Protein AF-A0A8T1S076-F1 (afdb_monomer_lite)

Structure (mmCIF, N/CA/C/O backbone):
data_AF-A0A8T1S076-F1
#
_entry.id   AF-A0A8T1S076-F1
#
loop_
_atom_site.group_PDB
_atom_site.id
_atom_site.type_symbol
_atom_site.label_atom_id
_atom_site.label_alt_id
_atom_site.label_comp_id
_atom_site.label_asym_id
_atom_site.label_entity_id
_atom_site.label_seq_id
_atom_site.pdbx_PDB_ins_code
_atom_site.Cartn_x
_atom_site.Cartn_y
_atom_site.Cartn_z
_atom_site.occupancy
_atom_site.B_iso_or_equiv
_atom_site.auth_seq_id
_atom_site.auth_comp_id
_atom_site.auth_asym_id
_atom_site.auth_atom_id
_atom_site.pdbx_PDB_model_num
ATOM 1 N N . MET A 1 1 ? -37.001 -32.591 38.328 1.00 45.06 1 MET A N 1
ATOM 2 C CA . MET A 1 1 ? -36.337 -32.859 37.033 1.00 45.06 1 MET A CA 1
ATOM 3 C C . MET A 1 1 ? -36.837 -31.834 36.035 1.00 45.06 1 MET A C 1
ATOM 5 O O . MET A 1 1 ? -38.044 -31.697 35.911 1.00 45.06 1 MET A O 1
ATOM 9 N N . GLY A 1 2 ? -35.933 -31.088 35.402 1.00 42.69 2 GLY A N 1
ATOM 10 C CA . GLY A 1 2 ? -36.282 -30.070 34.407 1.00 42.69 2 GLY A CA 1
ATOM 11 C C . GLY A 1 2 ? -35.387 -28.838 34.490 1.00 42.69 2 GLY A C 1
ATOM 12 O O . GLY A 1 2 ? -35.8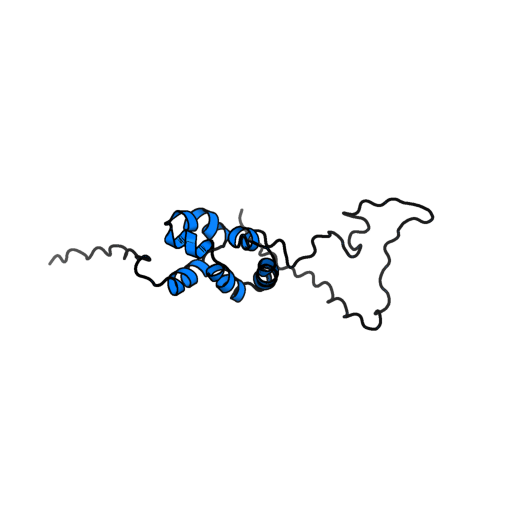80 -27.743 34.726 1.00 42.69 2 GLY A O 1
ATOM 13 N N . GLN A 1 3 ? -34.072 -29.032 34.352 1.00 42.88 3 GLN A N 1
ATOM 14 C CA . GLN A 1 3 ? -33.130 -27.941 34.099 1.00 42.88 3 GLN A CA 1
ATOM 15 C C . GLN A 1 3 ? -33.533 -27.271 32.778 1.00 42.88 3 GLN A C 1
ATOM 17 O O . GLN A 1 3 ? -33.485 -27.907 31.725 1.00 42.88 3 GLN A O 1
ATOM 22 N N . VAL A 1 4 ? -33.961 -26.010 32.834 1.00 49.44 4 VAL A N 1
ATOM 23 C CA . VAL A 1 4 ? -34.140 -25.173 31.644 1.00 49.44 4 VAL A CA 1
ATOM 24 C C . VAL A 1 4 ? -32.748 -24.789 31.166 1.00 49.44 4 VAL A C 1
ATOM 26 O O . VAL A 1 4 ? -31.996 -24.125 31.874 1.00 49.44 4 VAL A O 1
ATOM 29 N N . GLY A 1 5 ? -32.402 -25.293 29.982 1.00 46.94 5 GLY A N 1
ATOM 30 C CA . GLY A 1 5 ? -31.102 -25.122 29.354 1.00 46.94 5 GLY A CA 1
ATOM 31 C C . GLY A 1 5 ? -30.683 -23.658 29.287 1.00 46.94 5 GLY A C 1
ATOM 32 O O . GLY A 1 5 ? -31.417 -22.806 28.782 1.00 46.94 5 GLY A O 1
ATOM 33 N N . SER A 1 6 ? -29.476 -23.406 29.792 1.00 48.03 6 SER A N 1
ATOM 34 C CA . SER A 1 6 ? -28.709 -22.191 29.551 1.00 48.03 6 SER A CA 1
ATOM 35 C C . SER A 1 6 ? -28.651 -21.951 28.045 1.00 48.03 6 SER A C 1
ATOM 37 O O . SER A 1 6 ? -28.047 -22.723 27.304 1.00 48.03 6 SER A O 1
ATOM 39 N N . ARG A 1 7 ? -29.354 -20.919 27.575 1.00 52.50 7 ARG A N 1
ATOM 40 C CA . ARG A 1 7 ? -29.197 -20.411 26.215 1.00 52.50 7 ARG A CA 1
ATOM 41 C C . ARG A 1 7 ? -27.860 -19.689 26.183 1.00 52.50 7 ARG A C 1
ATOM 43 O O . ARG A 1 7 ? -27.754 -18.596 26.733 1.00 52.50 7 ARG A O 1
ATOM 50 N N . ASP A 1 8 ? -26.867 -20.300 25.550 1.00 56.50 8 ASP A N 1
ATOM 51 C CA . ASP A 1 8 ? -25.610 -19.645 25.201 1.00 56.50 8 ASP A CA 1
ATOM 52 C C . ASP A 1 8 ? -25.921 -18.486 24.245 1.00 56.50 8 ASP A C 1
ATOM 54 O O . ASP A 1 8 ? -26.001 -18.637 23.026 1.00 56.50 8 ASP A O 1
ATOM 58 N N . SER A 1 9 ? -26.194 -17.312 24.815 1.00 60.47 9 SER A N 1
ATOM 59 C CA . SER A 1 9 ? -26.262 -16.068 24.062 1.00 60.47 9 SER A CA 1
ATOM 60 C C . SER A 1 9 ? -24.867 -15.829 23.486 1.00 60.47 9 SER A C 1
ATOM 62 O O . SER A 1 9 ? -23.903 -15.889 24.255 1.00 60.47 9 SER A O 1
ATOM 64 N N . PRO A 1 10 ? -24.711 -15.566 22.174 1.00 58.75 10 PRO A N 1
ATOM 65 C CA . PRO A 1 10 ? -23.398 -15.275 21.627 1.00 58.75 10 PRO A CA 1
ATOM 66 C C . PRO A 1 10 ? -22.852 -14.069 22.383 1.00 58.75 10 PRO A C 1
ATOM 68 O O . PRO A 1 10 ? -23.486 -13.012 22.423 1.00 58.75 10 PRO A O 1
ATOM 71 N N . VAL A 1 11 ? -21.715 -14.264 23.049 1.00 63.38 11 VAL A N 1
ATOM 72 C CA . VAL A 1 11 ? -21.027 -13.203 23.777 1.00 63.38 11 VAL A CA 1
ATOM 73 C C . VAL A 1 11 ? -20.724 -12.114 22.759 1.00 63.38 11 VAL A C 1
ATOM 75 O O . VAL A 1 11 ? -19.913 -12.296 21.851 1.00 63.38 11 VAL A O 1
ATOM 78 N N . LEU A 1 12 ? -21.452 -11.006 22.859 1.00 71.19 12 LEU A N 1
ATOM 79 C CA . LEU A 1 12 ? -21.304 -9.881 21.957 1.00 71.19 12 LEU A CA 1
ATOM 80 C C . LEU A 1 12 ? -19.964 -9.229 22.306 1.00 71.19 12 LEU A C 1
ATOM 82 O O . LEU A 1 12 ? -19.817 -8.606 23.354 1.00 71.19 12 LEU A O 1
ATOM 86 N N . LEU A 1 13 ? -18.958 -9.465 21.463 1.00 79.00 13 LEU A N 1
ATOM 87 C CA . LEU A 1 13 ? -17.633 -8.870 21.598 1.00 79.00 13 LEU A CA 1
ATOM 88 C C . LEU A 1 13 ? -17.747 -7.361 21.370 1.00 79.00 13 LEU A C 1
ATOM 90 O O . LEU A 1 13 ? -17.778 -6.898 20.229 1.00 79.00 13 LEU A O 1
ATOM 94 N N . ASP A 1 14 ? -17.818 -6.598 22.458 1.00 84.94 14 ASP A N 1
ATOM 95 C CA . ASP A 1 14 ? -17.734 -5.145 22.395 1.00 84.94 14 ASP A CA 1
ATOM 96 C C . ASP A 1 14 ? -16.271 -4.717 22.229 1.00 84.94 14 ASP A C 1
ATOM 98 O O . ASP A 1 14 ? -15.421 -4.958 23.088 1.00 84.94 14 ASP A O 1
ATOM 102 N N . LEU A 1 15 ? -15.977 -4.082 21.093 1.00 89.12 15 LEU A N 1
ATOM 103 C CA . LEU A 1 15 ? -14.645 -3.580 20.758 1.00 89.12 15 LEU A CA 1
ATOM 104 C C . LEU A 1 15 ? -14.425 -2.129 21.214 1.00 89.12 15 LEU A C 1
ATOM 106 O O . LEU A 1 15 ? -13.299 -1.631 21.160 1.00 89.12 15 LEU A O 1
ATOM 110 N N . ASN A 1 16 ? -15.472 -1.441 21.678 1.00 85.81 16 ASN A N 1
ATOM 111 C CA . ASN A 1 16 ? -15.379 -0.059 22.142 1.00 85.81 16 ASN A CA 1
ATOM 112 C C . ASN A 1 16 ? -14.476 0.157 23.370 1.00 85.81 16 ASN A C 1
ATOM 114 O O . ASN A 1 16 ? -13.747 1.150 23.358 1.00 85.81 16 ASN A O 1
ATOM 118 N N . PRO A 1 17 ? -14.449 -0.713 24.400 1.00 91.69 17 PRO A N 1
ATOM 119 C CA . PRO A 1 17 ? -13.612 -0.478 25.577 1.00 91.69 17 PRO A CA 1
ATOM 120 C C . PRO A 1 17 ? -12.118 -0.729 25.327 1.00 91.69 17 PRO A C 1
ATOM 122 O O . PRO A 1 17 ? -11.292 -0.384 26.171 1.00 91.69 17 PRO A O 1
ATOM 125 N N . LEU A 1 18 ? -11.737 -1.326 24.190 1.00 93.50 18 LEU A N 1
ATOM 126 C CA . LEU A 1 18 ? -10.328 -1.587 23.895 1.00 93.50 18 LEU A CA 1
ATOM 127 C C . LEU A 1 18 ? -9.557 -0.275 23.706 1.00 93.50 18 LEU A C 1
ATOM 129 O O . LEU A 1 18 ? -10.090 0.650 23.104 1.00 93.50 18 LEU A O 1
ATOM 133 N N . PRO A 1 19 ? -8.276 -0.204 24.100 1.00 95.31 19 PRO A N 1
ATOM 134 C CA . PRO A 1 19 ? -7.361 0.857 23.689 1.00 95.31 19 PRO A CA 1
ATOM 135 C C . PRO A 1 19 ? -7.133 0.895 22.171 1.00 95.31 19 PRO A C 1
ATOM 137 O O . PRO A 1 19 ? -7.128 -0.141 21.504 1.00 95.31 19 PRO A O 1
ATOM 140 N N . ASP A 1 20 ? -6.830 2.080 21.637 1.00 95.06 20 ASP A N 1
ATOM 141 C CA . ASP A 1 20 ? -6.583 2.306 20.202 1.00 95.06 20 ASP A CA 1
ATOM 142 C C . ASP A 1 20 ? -5.510 1.394 19.608 1.00 95.06 20 ASP A C 1
ATOM 144 O O . ASP A 1 20 ? -5.664 0.895 18.497 1.00 95.06 20 ASP A O 1
ATOM 148 N N . LYS A 1 21 ? -4.440 1.121 20.362 1.00 94.25 21 LYS A N 1
ATOM 149 C CA . LYS A 1 21 ? -3.360 0.230 19.914 1.00 94.25 21 LYS A CA 1
ATOM 150 C C . LYS A 1 21 ? -3.850 -1.202 19.685 1.00 94.25 21 LYS A C 1
ATOM 152 O O . LYS A 1 21 ? -3.467 -1.820 18.697 1.00 94.25 21 LYS A O 1
ATOM 157 N N . LEU A 1 22 ? -4.697 -1.718 20.580 1.00 95.06 22 LEU A N 1
ATOM 158 C CA . LEU A 1 22 ? -5.247 -3.070 20.455 1.00 95.06 22 LEU A CA 1
ATOM 159 C C . LEU A 1 22 ? -6.292 -3.132 19.343 1.00 95.06 22 LEU A C 1
ATOM 161 O O . LEU A 1 22 ? -6.287 -4.074 18.556 1.00 95.06 22 LEU A O 1
ATOM 165 N N . LEU A 1 23 ? -7.130 -2.101 19.224 1.00 95.31 23 LEU A N 1
ATOM 166 C CA . LEU A 1 23 ? -8.078 -1.998 18.121 1.00 95.31 23 LEU A CA 1
ATOM 167 C C . LEU A 1 23 ? -7.354 -1.942 16.766 1.00 95.31 23 LEU A C 1
ATOM 169 O O . LEU A 1 23 ? -7.702 -2.692 15.860 1.00 95.31 23 LEU A O 1
ATOM 173 N N . ALA A 1 24 ? -6.299 -1.133 16.636 1.00 95.12 24 ALA A N 1
ATOM 174 C CA . ALA A 1 24 ? -5.486 -1.065 15.422 1.00 95.12 24 ALA A CA 1
ATOM 175 C C . ALA A 1 24 ? -4.820 -2.408 15.082 1.00 95.12 24 ALA A C 1
ATOM 177 O O . ALA A 1 24 ? -4.769 -2.781 13.909 1.00 95.12 24 ALA A O 1
ATOM 178 N N . LEU A 1 25 ? -4.353 -3.146 16.095 1.00 95.19 25 LEU A N 1
ATOM 179 C CA . LEU A 1 25 ? -3.812 -4.491 15.915 1.00 95.19 25 LEU A CA 1
ATOM 180 C C . LEU A 1 25 ? -4.877 -5.466 15.412 1.00 95.19 25 LEU A C 1
ATOM 182 O O . LEU A 1 25 ? -4.607 -6.208 14.482 1.00 95.19 25 LEU A O 1
ATOM 186 N N . ILE A 1 26 ? -6.092 -5.447 15.961 1.00 94.69 26 ILE A N 1
ATOM 187 C CA . ILE A 1 26 ? -7.192 -6.291 15.467 1.00 94.69 26 ILE A CA 1
ATOM 188 C C . ILE A 1 26 ? -7.532 -5.930 14.016 1.00 94.69 26 ILE A C 1
ATOM 190 O O . ILE A 1 26 ? -7.654 -6.810 13.164 1.00 94.69 26 ILE A O 1
ATOM 194 N N . LEU A 1 27 ? -7.635 -4.634 13.713 1.00 94.12 27 LEU A N 1
ATOM 195 C CA . LEU A 1 27 ? -7.935 -4.145 12.368 1.00 94.12 27 LEU A CA 1
ATOM 196 C C . LEU A 1 27 ? -6.841 -4.497 11.353 1.00 94.12 27 LEU A C 1
ATOM 198 O O . LEU A 1 27 ? -7.159 -4.720 10.186 1.00 94.12 27 LEU A O 1
ATOM 202 N N . SER A 1 28 ? -5.573 -4.614 11.757 1.00 94.38 28 SER A N 1
ATOM 203 C CA . SER A 1 28 ? -4.498 -4.986 10.828 1.00 94.38 28 SER A CA 1
ATOM 204 C C . SER A 1 28 ? -4.667 -6.408 10.266 1.00 94.38 28 SER A C 1
ATOM 206 O O . SER A 1 28 ? -4.262 -6.676 9.133 1.00 94.38 28 SER A O 1
ATOM 208 N N . TRP A 1 29 ? -5.365 -7.304 10.966 1.00 93.75 29 TRP A N 1
ATOM 209 C CA . TRP A 1 29 ? -5.688 -8.640 10.447 1.00 93.75 29 TRP A CA 1
ATOM 210 C C . TRP A 1 29 ? -6.778 -8.631 9.366 1.00 93.75 29 TRP A C 1
ATOM 212 O O . TRP A 1 29 ? -6.914 -9.594 8.608 1.00 93.75 29 TRP A O 1
ATOM 222 N N . VAL A 1 30 ? -7.540 -7.543 9.240 1.00 93.06 30 VAL A N 1
ATOM 223 C CA . VAL A 1 30 ? -8.624 -7.421 8.260 1.00 93.06 30 VAL A CA 1
ATOM 224 C C . VAL A 1 30 ? -8.060 -7.026 6.887 1.00 93.06 30 VAL A C 1
ATOM 226 O O . VAL A 1 30 ? -7.253 -6.099 6.788 1.00 93.06 30 VAL A O 1
ATOM 229 N N . PRO A 1 31 ? -8.488 -7.656 5.774 1.00 91.06 31 PRO A N 1
ATOM 230 C CA . PRO A 1 31 ? -8.040 -7.261 4.442 1.00 91.06 31 PRO A CA 1
ATOM 231 C C . PRO A 1 31 ? -8.284 -5.771 4.165 1.00 91.06 31 PRO A C 1
ATOM 233 O O . PRO A 1 31 ? -9.396 -5.280 4.348 1.00 91.06 31 PRO A O 1
ATOM 236 N N . GLY A 1 32 ? -7.274 -5.066 3.639 1.00 89.62 32 GLY A N 1
ATOM 237 C CA . GLY A 1 32 ? -7.338 -3.616 3.403 1.00 89.62 32 GLY A CA 1
ATOM 238 C C . GLY A 1 32 ? -8.592 -3.142 2.658 1.00 89.62 32 GLY A C 1
ATOM 239 O O . GLY A 1 32 ? -9.158 -2.113 3.006 1.00 89.62 32 GLY A O 1
ATOM 240 N N . ARG A 1 33 ? -9.097 -3.919 1.686 1.00 90.00 33 ARG A N 1
ATOM 241 C CA . ARG A 1 33 ? -10.357 -3.602 0.983 1.00 90.00 33 ARG A CA 1
ATOM 242 C C . ARG A 1 33 ? -11.564 -3.551 1.922 1.00 90.00 33 ARG A C 1
ATOM 244 O O . ARG A 1 33 ? -12.398 -2.666 1.775 1.00 90.00 33 ARG A O 1
ATOM 251 N N . ALA A 1 34 ? -11.665 -4.477 2.872 1.00 92.88 34 ALA A N 1
ATOM 252 C CA . ALA A 1 34 ? -12.744 -4.492 3.856 1.00 92.88 34 ALA A CA 1
ATOM 253 C C . ALA A 1 34 ? -12.588 -3.350 4.872 1.00 92.88 34 ALA A C 1
ATOM 255 O O . ALA A 1 34 ? -13.591 -2.735 5.238 1.00 92.88 34 ALA A O 1
ATOM 256 N N . LEU A 1 35 ? -11.347 -3.000 5.236 1.00 93.50 35 LEU A N 1
ATOM 257 C CA . LEU A 1 35 ? -11.077 -1.857 6.110 1.00 93.50 35 LEU A CA 1
ATOM 258 C C . LEU A 1 35 ? -11.684 -0.561 5.558 1.00 93.50 35 LEU A C 1
ATOM 260 O O . LEU A 1 35 ? -12.416 0.134 6.257 1.00 93.50 35 LEU A O 1
ATOM 264 N N . VAL A 1 36 ? -11.447 -0.282 4.277 1.00 90.56 36 VAL A N 1
ATOM 265 C CA . VAL A 1 36 ? -11.857 0.983 3.643 1.00 90.56 36 VAL A CA 1
ATOM 266 C C . VAL A 1 36 ? -13.278 0.999 3.096 1.00 90.56 36 VAL A C 1
ATOM 268 O O . VAL A 1 36 ? -13.723 2.033 2.624 1.00 90.56 36 VAL A O 1
ATOM 271 N N . THR A 1 37 ? -13.962 -0.145 3.043 1.00 91.19 37 THR A N 1
ATOM 272 C CA . THR A 1 37 ? -15.344 -0.214 2.537 1.00 91.19 37 THR A CA 1
ATOM 273 C C . THR A 1 37 ? -16.346 -0.401 3.662 1.00 91.19 37 THR A C 1
ATOM 275 O O . THR A 1 37 ? -17.453 0.120 3.573 1.00 91.19 37 THR A O 1
ATOM 278 N N . ARG A 1 38 ? -15.963 -1.122 4.724 1.00 93.00 38 ARG A N 1
ATOM 279 C CA . ARG A 1 38 ? -16.855 -1.508 5.823 1.00 93.00 38 ARG A CA 1
ATOM 280 C C . ARG A 1 38 ? -16.384 -0.941 7.156 1.00 93.00 38 ARG A C 1
ATOM 282 O O . ARG A 1 38 ? -17.131 -0.210 7.791 1.00 93.00 38 ARG A O 1
ATOM 289 N N . CYS A 1 39 ? -15.143 -1.222 7.558 1.00 92.69 39 CYS A N 1
ATOM 290 C CA . CYS A 1 39 ? -14.651 -0.875 8.899 1.00 92.69 39 CYS A CA 1
ATOM 291 C C . CYS A 1 39 ? -14.597 0.643 9.131 1.00 92.69 39 CYS A C 1
ATOM 293 O O . CYS A 1 39 ? -14.954 1.110 10.207 1.00 92.69 39 CYS A O 1
ATOM 295 N N . TRP A 1 40 ? -14.248 1.424 8.108 1.00 92.25 40 TRP A N 1
ATOM 296 C CA . TRP A 1 40 ? -14.2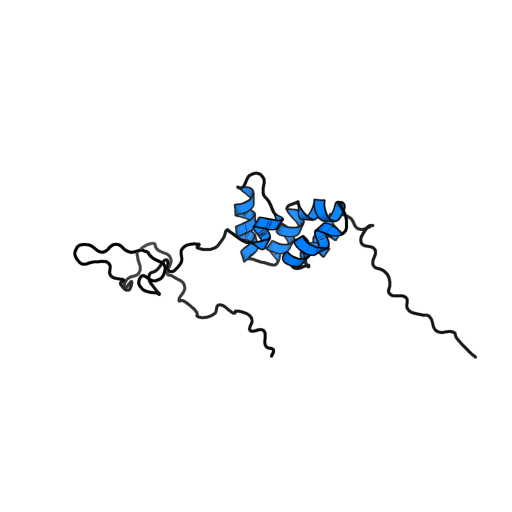58 2.889 8.183 1.00 92.25 40 TRP A CA 1
ATOM 297 C C . TRP A 1 40 ? -15.654 3.511 8.413 1.00 92.25 40 TRP A C 1
ATOM 299 O O . TRP A 1 40 ? -15.725 4.663 8.824 1.00 92.25 40 TRP A O 1
ATOM 309 N N . LEU A 1 41 ? -16.753 2.772 8.176 1.00 93.50 41 LEU A N 1
ATOM 310 C CA . LEU A 1 41 ? -18.133 3.248 8.382 1.00 93.50 41 LEU A CA 1
ATOM 311 C C . LEU A 1 41 ? -18.684 2.897 9.766 1.00 93.50 41 LEU A C 1
ATOM 313 O O . LEU A 1 41 ? -19.788 3.320 10.092 1.00 93.50 41 LEU A O 1
ATOM 317 N N . VAL A 1 42 ? -17.963 2.099 10.559 1.00 93.75 42 VAL A N 1
ATOM 318 C CA . VAL A 1 42 ? -18.466 1.594 11.846 1.00 93.75 42 VAL A CA 1
ATOM 319 C C . VAL A 1 42 ? -18.672 2.745 12.827 1.00 93.75 42 VAL A C 1
ATOM 321 O O . VAL A 1 42 ? -19.759 2.912 13.372 1.00 93.75 42 VAL A O 1
ATOM 324 N N . CYS A 1 43 ? -17.634 3.553 13.047 1.00 92.81 43 CYS A N 1
ATOM 325 C CA . CYS A 1 43 ? -17.704 4.767 13.854 1.00 92.81 43 CYS A CA 1
ATOM 326 C C . CYS A 1 43 ? -16.519 5.696 13.545 1.00 92.81 43 CYS A C 1
ATOM 328 O O . CYS A 1 43 ? -15.535 5.279 12.929 1.00 92.81 43 CYS A O 1
ATOM 330 N N . ARG A 1 44 ? -16.581 6.951 14.017 1.00 93.56 44 ARG A N 1
ATOM 331 C CA . ARG A 1 44 ? -15.497 7.936 13.819 1.00 93.56 44 ARG A CA 1
ATOM 332 C C . ARG A 1 44 ? -14.145 7.447 14.329 1.00 93.56 44 ARG A C 1
ATOM 334 O O . ARG A 1 44 ? -13.157 7.575 13.629 1.00 93.56 44 ARG A O 1
ATOM 341 N N . ARG A 1 45 ? -14.119 6.788 15.488 1.00 94.62 45 ARG A N 1
ATOM 342 C CA . ARG A 1 45 ? -12.883 6.264 16.077 1.00 94.62 45 ARG A CA 1
ATOM 343 C C . ARG A 1 45 ? -12.166 5.265 15.161 1.00 94.62 45 ARG A C 1
ATOM 345 O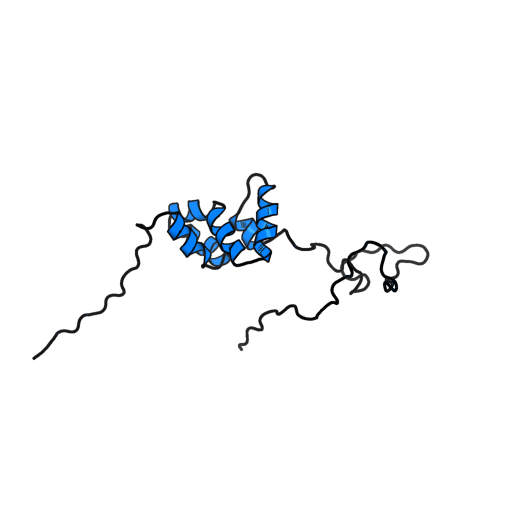 O . ARG A 1 45 ? -10.944 5.275 15.067 1.00 94.62 45 ARG A O 1
ATOM 352 N N . TRP A 1 46 ? -12.914 4.401 14.474 1.00 94.44 46 TRP A N 1
ATOM 353 C CA . TRP A 1 46 ? -12.333 3.463 13.509 1.00 94.44 46 TRP A CA 1
ATOM 354 C C . TRP A 1 46 ? -11.828 4.192 12.268 1.00 94.44 46 TRP A C 1
ATOM 356 O O . TRP A 1 46 ? -10.773 3.845 11.743 1.00 94.44 46 TRP A O 1
ATOM 366 N N . TRP A 1 47 ? -12.565 5.209 11.821 1.00 93.12 47 TRP A N 1
ATOM 367 C CA . TRP A 1 47 ? -12.137 6.072 10.728 1.00 93.12 47 TRP A CA 1
ATOM 368 C C . TRP A 1 47 ? -10.807 6.768 11.056 1.00 93.12 47 TRP A C 1
ATOM 370 O O . TRP A 1 47 ? -9.873 6.640 10.271 1.00 93.12 47 TRP A O 1
ATOM 380 N N . ASP A 1 48 ? -10.673 7.378 12.238 1.00 92.69 48 ASP A N 1
ATOM 381 C CA . ASP A 1 48 ? -9.452 8.079 12.671 1.00 92.69 48 ASP A CA 1
ATOM 382 C C . ASP A 1 48 ? -8.228 7.142 12.694 1.00 92.69 48 ASP A C 1
ATOM 384 O O . ASP A 1 48 ? -7.135 7.497 12.246 1.00 92.69 48 ASP A O 1
ATOM 388 N N . LEU A 1 49 ? -8.411 5.899 13.155 1.00 93.00 49 LEU A N 1
ATOM 389 C CA . LEU A 1 49 ? -7.349 4.886 13.155 1.00 93.00 49 LEU A CA 1
ATOM 390 C C . LEU A 1 49 ? -6.931 4.447 11.745 1.00 93.00 49 LEU A C 1
ATOM 392 O O . LEU A 1 49 ? -5.758 4.131 11.528 1.00 93.00 49 LEU A O 1
ATOM 396 N N . LEU A 1 50 ? -7.878 4.397 10.805 1.00 92.00 50 LEU A N 1
ATOM 397 C CA . LEU A 1 50 ? -7.647 3.972 9.421 1.00 92.00 50 LEU A CA 1
ATOM 398 C C . LEU A 1 50 ? -7.132 5.097 8.520 1.00 92.00 50 LEU A C 1
ATOM 400 O O . LEU A 1 50 ? -6.449 4.809 7.529 1.00 92.00 50 LEU A O 1
ATOM 404 N N . ASP A 1 51 ? -7.451 6.346 8.854 1.00 90.31 51 ASP A N 1
ATOM 405 C CA . ASP A 1 51 ? -6.873 7.533 8.228 1.00 90.31 51 ASP A CA 1
ATOM 406 C C . ASP A 1 51 ? -5.407 7.717 8.645 1.00 90.31 51 ASP A C 1
ATOM 408 O O . ASP A 1 51 ? -4.587 8.190 7.863 1.00 90.31 51 ASP A O 1
ATOM 412 N N . GLY A 1 52 ? -5.038 7.249 9.841 1.00 90.06 52 GLY A N 1
ATOM 413 C CA . GLY A 1 52 ? -3.659 7.209 10.315 1.00 90.06 52 GLY A CA 1
ATOM 414 C C . GLY A 1 52 ? -2.793 6.085 9.712 1.00 90.06 52 GLY A C 1
ATOM 415 O O . GLY A 1 52 ? -3.281 5.143 9.088 1.00 90.06 52 GLY A O 1
ATOM 416 N N . PRO A 1 53 ? -1.466 6.130 9.934 1.00 90.75 53 PRO A N 1
ATOM 417 C CA . PRO A 1 53 ? -0.524 5.148 9.393 1.00 90.75 53 PRO A CA 1
ATOM 418 C C . PRO A 1 53 ? -0.478 3.819 10.167 1.00 90.75 53 PRO A C 1
ATOM 420 O O . PRO A 1 53 ? 0.020 2.825 9.642 1.00 90.75 53 PRO A O 1
ATOM 423 N N . THR A 1 54 ? -0.937 3.792 11.422 1.00 92.56 54 THR A N 1
ATOM 424 C CA . THR A 1 54 ? -0.664 2.714 12.390 1.00 92.56 54 THR A CA 1
ATOM 425 C C . THR A 1 54 ? -1.134 1.343 11.915 1.00 92.56 54 THR A C 1
ATOM 427 O O . THR A 1 54 ? -0.347 0.399 11.898 1.00 92.56 54 THR A O 1
ATOM 430 N N . VAL A 1 55 ? -2.397 1.235 11.488 1.00 94.25 55 VAL A N 1
ATOM 431 C CA . VAL A 1 55 ? -2.967 -0.033 11.005 1.00 94.25 55 VAL A CA 1
ATOM 432 C C . VAL A 1 55 ? -2.170 -0.551 9.810 1.00 94.25 55 V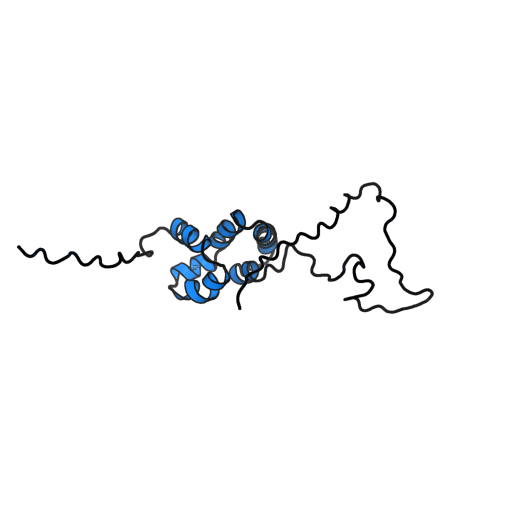AL A C 1
ATOM 434 O O . VAL A 1 55 ? -1.846 -1.733 9.738 1.00 94.25 55 VAL A O 1
ATOM 437 N N . TRP A 1 56 ? -1.788 0.344 8.901 1.00 92.38 56 TRP A N 1
ATOM 438 C CA . TRP A 1 56 ? -1.070 -0.013 7.685 1.00 92.38 56 TRP A CA 1
ATOM 439 C C . TRP A 1 56 ? 0.365 -0.477 7.952 1.00 92.38 56 TRP A C 1
ATOM 441 O O . TRP A 1 56 ? 0.802 -1.439 7.323 1.00 92.38 56 TRP A O 1
ATOM 451 N N . TRP A 1 57 ? 1.076 0.129 8.912 1.00 91.81 57 TRP A N 1
ATOM 452 C CA . TRP A 1 57 ? 2.394 -0.363 9.346 1.00 91.81 57 TRP A CA 1
ATOM 453 C C . TRP A 1 57 ? 2.319 -1.775 9.918 1.00 91.81 57 TRP A C 1
ATOM 455 O O . TRP A 1 57 ? 3.099 -2.629 9.505 1.00 91.81 57 TRP A O 1
ATOM 465 N N . LEU A 1 58 ? 1.331 -2.045 10.775 1.00 93.62 58 LEU A N 1
ATOM 466 C CA . LEU A 1 58 ? 1.106 -3.388 11.318 1.00 93.62 58 LEU A CA 1
ATOM 467 C C . LEU A 1 58 ? 0.785 -4.403 10.207 1.00 93.62 58 LEU A C 1
ATOM 469 O O . LEU A 1 58 ? 1.225 -5.547 10.257 1.00 93.62 58 LEU A O 1
ATOM 473 N N . GLN A 1 59 ? 0.071 -3.991 9.153 1.00 92.12 59 GLN A N 1
ATOM 474 C CA . GLN A 1 59 ? -0.143 -4.852 7.984 1.00 92.12 59 GLN A CA 1
ATOM 475 C C . GLN A 1 59 ? 1.134 -5.112 7.185 1.00 92.12 59 GLN A C 1
ATOM 477 O O . GLN A 1 59 ? 1.264 -6.182 6.591 1.00 92.12 59 GLN A O 1
ATOM 482 N N . ALA A 1 60 ? 2.052 -4.147 7.126 1.00 89.75 60 ALA A N 1
ATOM 483 C CA . ALA A 1 60 ? 3.288 -4.275 6.364 1.00 89.75 60 ALA A CA 1
ATOM 484 C C . ALA A 1 60 ? 4.298 -5.222 7.011 1.00 89.75 60 ALA A C 1
ATOM 486 O O . ALA A 1 60 ? 5.031 -5.879 6.276 1.00 89.75 60 ALA A O 1
ATOM 487 N N . GLU A 1 61 ? 4.287 -5.365 8.338 1.00 88.38 61 GLU A N 1
ATOM 488 C CA . GLU A 1 61 ? 5.070 -6.401 9.031 1.00 88.38 61 GLU A CA 1
ATOM 489 C C . GLU A 1 61 ? 4.719 -7.805 8.517 1.00 88.38 61 GLU A C 1
ATOM 491 O O . GLU A 1 61 ? 5.601 -8.630 8.295 1.00 88.38 61 GLU A O 1
ATOM 496 N N . GLN A 1 62 ? 3.441 -8.036 8.210 1.00 83.56 62 GLN A N 1
ATOM 497 C CA . GLN A 1 62 ? 2.945 -9.305 7.672 1.00 83.56 62 GLN A CA 1
ATOM 498 C C . GLN A 1 62 ? 2.971 -9.368 6.134 1.00 83.56 62 GLN A C 1
ATOM 500 O O . GLN A 1 62 ? 2.661 -10.406 5.545 1.00 83.56 62 GLN A O 1
ATOM 505 N N . ARG A 1 63 ? 3.276 -8.256 5.446 1.00 82.19 63 ARG A N 1
ATOM 506 C CA . ARG A 1 63 ? 3.182 -8.122 3.981 1.00 82.19 63 ARG A CA 1
ATOM 507 C C . ARG A 1 63 ? 4.409 -7.396 3.424 1.00 82.19 63 ARG A C 1
ATOM 509 O O . ARG A 1 63 ? 4.364 -6.174 3.260 1.00 82.19 63 ARG A O 1
ATOM 516 N N . PRO A 1 64 ? 5.458 -8.130 3.011 1.00 74.62 64 PRO A N 1
ATOM 517 C CA . PRO A 1 64 ? 6.720 -7.541 2.555 1.00 74.62 64 PRO A CA 1
ATOM 518 C C . PRO A 1 64 ? 6.564 -6.495 1.438 1.00 74.62 64 PRO A C 1
ATOM 520 O O . PRO A 1 64 ? 7.239 -5.469 1.443 1.00 74.62 64 PRO A O 1
ATOM 523 N N . GLY A 1 65 ? 5.625 -6.703 0.503 1.00 77.88 65 GLY A N 1
ATOM 524 C CA . GLY A 1 65 ? 5.362 -5.761 -0.596 1.00 77.88 65 GLY A CA 1
ATOM 525 C C . GLY A 1 65 ? 4.758 -4.419 -0.156 1.00 77.88 65 GLY A C 1
ATOM 526 O O . GLY A 1 65 ? 4.931 -3.404 -0.834 1.00 77.88 65 GLY A O 1
ATOM 527 N N . LEU A 1 66 ? 4.088 -4.381 1.000 1.00 84.19 66 LEU A N 1
ATOM 528 C CA . LEU A 1 66 ? 3.477 -3.160 1.522 1.00 84.19 66 LEU A CA 1
ATOM 529 C C . LEU A 1 66 ? 4.513 -2.247 2.193 1.00 84.19 66 LEU A C 1
ATOM 531 O O . LEU A 1 66 ? 4.362 -1.028 2.144 1.00 84.19 66 LEU A O 1
ATOM 535 N N . TRP A 1 67 ? 5.595 -2.804 2.745 1.00 86.94 67 TRP A N 1
ATOM 536 C CA . TRP A 1 67 ? 6.637 -2.030 3.427 1.00 86.94 67 TRP A CA 1
ATOM 537 C C . TRP A 1 67 ? 7.262 -0.961 2.526 1.00 86.94 67 TRP A C 1
ATOM 539 O O . TRP A 1 67 ? 7.255 0.223 2.863 1.00 86.94 67 TRP A O 1
ATOM 549 N N . ALA A 1 68 ? 7.736 -1.355 1.340 1.00 84.06 68 ALA A N 1
ATOM 550 C CA . ALA A 1 68 ? 8.323 -0.424 0.375 1.00 84.06 68 ALA A CA 1
ATOM 551 C C . ALA A 1 68 ? 7.328 0.673 -0.041 1.00 84.06 68 ALA A C 1
ATOM 553 O O . ALA A 1 68 ? 7.698 1.838 -0.189 1.00 84.06 68 ALA A O 1
ATOM 554 N N . THR A 1 69 ? 6.048 0.308 -0.162 1.00 85.94 69 THR A N 1
ATOM 555 C CA . THR A 1 69 ? 4.969 1.253 -0.452 1.00 85.94 69 THR A CA 1
ATOM 556 C C . THR A 1 69 ? 4.798 2.276 0.667 1.00 85.94 69 THR A C 1
ATOM 558 O O . THR A 1 69 ? 4.691 3.465 0.377 1.00 85.94 69 THR A O 1
ATOM 561 N N . LEU A 1 70 ? 4.806 1.853 1.933 1.00 87.25 70 LEU A N 1
ATOM 562 C CA . LEU A 1 70 ? 4.658 2.751 3.081 1.00 87.25 70 LEU A CA 1
ATOM 563 C C . LEU A 1 70 ? 5.856 3.676 3.277 1.00 87.25 70 LEU A C 1
ATOM 565 O O . LEU A 1 70 ? 5.678 4.843 3.625 1.00 87.25 70 LEU A O 1
ATOM 569 N N . VAL A 1 71 ? 7.069 3.175 3.042 1.00 86.81 71 VAL A N 1
ATOM 570 C CA . VAL A 1 71 ? 8.281 4.001 3.082 1.00 86.81 71 VAL A CA 1
ATOM 571 C C . VAL A 1 71 ? 8.200 5.098 2.020 1.00 86.81 71 VAL A C 1
ATOM 573 O O . VAL A 1 71 ? 8.418 6.263 2.342 1.00 86.81 71 VAL A O 1
ATOM 576 N N . ALA A 1 72 ? 7.802 4.758 0.790 1.00 83.25 72 ALA A N 1
ATOM 577 C CA . ALA A 1 72 ? 7.592 5.743 -0.271 1.00 83.25 72 ALA A CA 1
ATOM 578 C C . ALA A 1 72 ? 6.434 6.709 0.046 1.00 83.25 72 ALA A C 1
ATOM 580 O O . ALA A 1 72 ? 6.539 7.905 -0.212 1.00 83.25 72 ALA A O 1
ATOM 581 N N . ALA A 1 73 ? 5.356 6.216 0.665 1.00 83.56 73 ALA A N 1
ATOM 582 C CA . ALA A 1 73 ? 4.195 7.017 1.052 1.00 83.56 73 ALA A CA 1
ATOM 583 C C . ALA A 1 73 ? 4.544 8.160 2.012 1.00 83.56 73 ALA A C 1
ATOM 585 O O . ALA A 1 73 ? 3.926 9.217 1.930 1.00 83.56 73 ALA A O 1
ATOM 586 N N . ARG A 1 74 ? 5.543 7.976 2.892 1.00 81.62 74 ARG A N 1
ATOM 587 C CA . ARG A 1 74 ? 6.022 9.031 3.807 1.00 81.62 74 ARG A CA 1
ATOM 588 C C . ARG A 1 74 ? 6.547 10.268 3.075 1.00 81.62 74 ARG A C 1
ATOM 590 O O . ARG A 1 74 ? 6.577 11.333 3.673 1.00 81.62 74 ARG A O 1
ATOM 597 N N . LEU A 1 75 ? 6.943 10.129 1.809 1.00 82.19 75 LEU A N 1
ATOM 598 C CA . LEU A 1 75 ? 7.407 11.237 0.972 1.00 82.19 75 LEU A CA 1
ATOM 599 C C . LEU A 1 75 ? 6.247 12.000 0.306 1.00 82.19 75 LEU A C 1
ATOM 601 O O . LEU A 1 75 ? 6.465 13.052 -0.288 1.00 82.19 75 LEU A O 1
ATOM 605 N N . CYS A 1 76 ? 5.014 11.485 0.368 1.00 77.75 76 CYS A N 1
ATOM 606 C CA . CYS A 1 76 ? 3.830 12.147 -0.175 1.00 77.75 76 CYS A CA 1
ATOM 607 C C . CYS A 1 76 ? 3.166 13.027 0.895 1.00 77.75 76 CYS A C 1
ATOM 609 O O . CYS A 1 76 ? 2.825 12.533 1.967 1.00 77.75 76 CYS A O 1
ATOM 611 N N . HIS A 1 77 ? 2.895 14.299 0.586 1.00 76.31 77 HIS A N 1
ATOM 612 C CA . HIS A 1 77 ? 2.214 15.224 1.501 1.00 76.31 77 HIS A CA 1
ATOM 613 C C . HIS A 1 77 ? 0.864 15.723 0.942 1.00 76.31 77 HIS A C 1
ATOM 615 O O . HIS A 1 77 ? 0.859 16.317 -0.137 1.00 76.31 77 HIS A O 1
ATOM 621 N N . PRO A 1 78 ? -0.268 15.552 1.665 1.00 75.31 78 PRO A N 1
ATOM 622 C CA . PRO A 1 78 ? -0.488 14.629 2.785 1.00 75.31 78 PRO A CA 1
ATOM 623 C C . PRO A 1 78 ? -0.693 13.174 2.301 1.00 75.31 78 PRO A C 1
ATOM 625 O O . PRO A 1 78 ? -1.326 12.944 1.262 1.00 75.31 78 PRO A O 1
ATOM 628 N N . PRO A 1 79 ? -0.198 12.167 3.042 1.00 75.31 79 PRO A N 1
ATOM 629 C CA . PRO A 1 79 ? -0.302 10.772 2.631 1.00 75.31 79 PRO A CA 1
ATOM 630 C C . PRO A 1 79 ? -1.726 10.244 2.826 1.00 75.31 79 PRO A C 1
ATOM 632 O O . PRO A 1 79 ? -2.230 10.140 3.939 1.00 75.31 79 PRO A O 1
ATOM 635 N N . ARG A 1 80 ? -2.371 9.840 1.728 1.00 86.75 80 ARG A N 1
ATOM 636 C CA . ARG A 1 80 ? -3.653 9.117 1.765 1.00 86.75 80 ARG A CA 1
ATOM 637 C C . ARG A 1 80 ? -3.400 7.632 2.026 1.00 86.75 80 ARG A C 1
ATOM 639 O O . ARG A 1 80 ? -3.448 6.833 1.086 1.00 86.75 80 ARG A O 1
ATOM 646 N N . TRP A 1 81 ? -3.093 7.275 3.275 1.00 86.81 81 TRP A N 1
ATOM 647 C CA . TRP A 1 81 ? -2.636 5.933 3.670 1.00 86.81 81 TRP A CA 1
ATOM 648 C C . TRP A 1 81 ? -3.523 4.814 3.134 1.00 86.81 81 TRP A C 1
ATOM 650 O O . TRP A 1 81 ? -3.026 3.908 2.469 1.00 86.81 81 TRP A O 1
ATOM 660 N N . SER A 1 82 ? -4.836 4.931 3.315 1.00 85.31 82 SER A N 1
ATOM 661 C CA . SER A 1 82 ? -5.813 3.963 2.819 1.00 85.31 82 SER A CA 1
ATOM 662 C C . SER A 1 82 ? -5.688 3.702 1.317 1.00 85.31 82 SER A C 1
ATOM 664 O O . SER A 1 82 ? -5.540 2.562 0.876 1.00 85.31 82 SER A O 1
ATOM 666 N N . ARG A 1 83 ? -5.653 4.762 0.509 1.00 85.88 83 ARG A N 1
ATOM 667 C CA . ARG A 1 83 ? -5.534 4.665 -0.951 1.00 85.88 83 ARG A CA 1
ATOM 668 C C . ARG A 1 83 ? -4.176 4.113 -1.381 1.00 85.88 83 ARG A C 1
ATOM 670 O O . ARG A 1 83 ? -4.120 3.283 -2.287 1.00 85.88 83 ARG A O 1
ATOM 677 N N . ILE A 1 84 ? -3.099 4.552 -0.737 1.00 86.81 84 ILE A N 1
ATOM 678 C CA . ILE A 1 84 ? -1.738 4.111 -1.056 1.00 86.81 84 ILE A CA 1
ATOM 679 C C . ILE A 1 84 ? -1.569 2.619 -0.739 1.00 86.81 84 ILE A C 1
ATOM 681 O O . ILE A 1 84 ? -1.055 1.873 -1.570 1.00 86.81 84 ILE A O 1
ATOM 685 N N . CYS A 1 85 ? -2.074 2.154 0.402 1.00 83.75 85 CYS A N 1
ATOM 686 C CA . CYS A 1 85 ? -1.929 0.763 0.829 1.00 83.75 85 CYS A CA 1
ATOM 687 C C . CYS A 1 85 ? -2.799 -0.218 0.040 1.00 83.75 85 CYS A C 1
ATOM 689 O O . CYS A 1 85 ? -2.413 -1.373 -0.154 1.00 83.75 85 CYS A O 1
ATOM 691 N N . LEU A 1 86 ? -3.960 0.232 -0.444 1.00 84.00 86 LEU A N 1
ATOM 692 C CA . LEU A 1 86 ? -4.812 -0.558 -1.334 1.00 84.00 86 LEU A CA 1
ATOM 693 C C . LEU A 1 86 ? -4.238 -0.691 -2.738 1.00 84.00 86 LEU A C 1
ATOM 695 O O . LEU A 1 86 ? -4.267 -1.777 -3.311 1.00 84.00 86 LEU A O 1
ATOM 699 N N . LEU A 1 87 ? -3.802 0.430 -3.319 1.00 84.50 87 LEU A N 1
ATOM 700 C CA . LEU A 1 87 ? -3.378 0.473 -4.717 1.00 84.50 87 LEU A CA 1
ATOM 701 C C . LEU A 1 87 ? -1.940 -0.011 -4.895 1.00 84.50 87 LEU A C 1
ATOM 703 O O . LEU A 1 87 ? -1.597 -0.467 -5.988 1.00 84.50 87 LEU A O 1
ATOM 707 N N . GLN A 1 88 ? -1.127 0.108 -3.841 1.00 83.88 88 GLN A N 1
ATOM 708 C CA . GLN A 1 88 ? 0.312 -0.154 -3.845 1.00 83.88 88 GLN A CA 1
ATOM 709 C C . GLN A 1 88 ? 0.963 0.429 -5.107 1.00 83.88 88 GLN A C 1
ATOM 711 O O . GLN A 1 88 ? 1.471 -0.308 -5.954 1.00 83.88 88 GLN A O 1
ATOM 716 N N . PRO A 1 89 ? 0.861 1.762 -5.300 1.00 80.38 89 PRO A N 1
ATOM 717 C CA . PRO A 1 89 ? 1.345 2.406 -6.517 1.00 80.38 89 PRO A CA 1
ATOM 718 C C . PRO A 1 89 ? 2.879 2.404 -6.607 1.00 80.38 89 PRO A C 1
ATOM 720 O O . PRO A 1 89 ? 3.426 2.661 -7.675 1.00 80.38 89 PRO A O 1
ATOM 723 N N . PHE A 1 90 ? 3.562 2.109 -5.501 1.00 82.06 90 PHE A N 1
ATOM 724 C CA . PHE A 1 90 ? 5.014 2.102 -5.376 1.00 82.06 90 PHE A CA 1
ATOM 725 C C . PHE A 1 90 ? 5.550 0.670 -5.237 1.00 82.06 90 PHE A C 1
ATOM 727 O O . PHE A 1 90 ? 4.794 -0.283 -5.069 1.00 82.06 90 PHE A O 1
ATOM 734 N N . GLY A 1 91 ? 6.874 0.512 -5.302 1.00 75.25 91 GLY A N 1
ATOM 735 C CA . GLY A 1 91 ? 7.529 -0.778 -5.053 1.00 75.25 91 GLY A CA 1
ATOM 736 C C . GLY A 1 91 ? 7.420 -1.795 -6.195 1.00 75.25 91 GLY A C 1
ATOM 737 O O . GLY A 1 91 ? 7.770 -2.956 -6.005 1.00 75.25 91 GLY A O 1
ATOM 738 N N . ARG A 1 92 ? 6.970 -1.376 -7.384 1.00 77.94 92 ARG A N 1
ATOM 739 C CA . ARG A 1 92 ? 6.980 -2.193 -8.606 1.00 77.94 92 ARG A CA 1
ATOM 740 C C . ARG A 1 92 ? 7.379 -1.369 -9.822 1.00 77.94 92 ARG A C 1
ATOM 742 O O . ARG A 1 92 ? 7.195 -0.154 -9.834 1.00 77.94 92 ARG A O 1
ATOM 749 N N . ASN A 1 93 ? 7.880 -2.038 -10.858 1.00 84.75 93 ASN A N 1
ATOM 750 C CA . ASN A 1 93 ? 8.096 -1.388 -12.143 1.00 84.75 93 ASN A CA 1
ATOM 751 C C . ASN A 1 93 ? 6.739 -1.094 -12.800 1.00 84.75 93 ASN A C 1
ATOM 753 O O . ASN A 1 93 ? 5.904 -1.990 -12.929 1.00 84.75 93 ASN A O 1
ATOM 757 N N . LEU A 1 94 ? 6.508 0.165 -13.171 1.00 86.19 94 LEU A N 1
ATOM 758 C CA . LEU A 1 94 ? 5.306 0.582 -13.895 1.00 86.19 94 LEU A CA 1
ATOM 759 C C . LEU A 1 94 ? 5.481 0.449 -15.413 1.00 86.19 94 LEU A C 1
ATOM 761 O O . LEU A 1 94 ? 4.487 0.394 -16.135 1.00 86.19 94 LEU A O 1
ATOM 765 N N . LEU A 1 95 ? 6.729 0.359 -15.887 1.00 90.31 95 LEU A N 1
ATOM 766 C CA . LEU A 1 95 ? 7.030 0.031 -17.272 1.00 90.31 95 LEU A CA 1
ATOM 767 C C . LEU A 1 95 ? 6.726 -1.443 -17.511 1.00 90.31 95 LEU A C 1
ATOM 769 O O . LEU A 1 95 ? 7.217 -2.332 -16.808 1.00 90.31 95 LEU A O 1
ATOM 773 N N . ARG A 1 96 ? 5.921 -1.691 -18.539 1.00 91.06 96 ARG A N 1
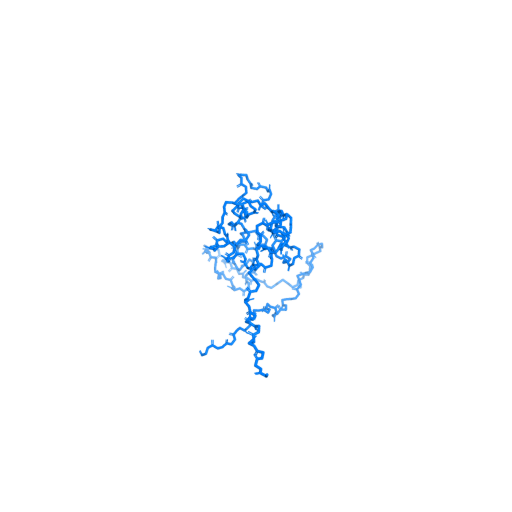ATOM 774 C CA . ARG A 1 96 ? 5.705 -3.036 -19.062 1.00 91.06 96 ARG A CA 1
ATOM 775 C C . ARG A 1 96 ? 6.849 -3.387 -20.002 1.00 91.06 96 ARG A C 1
ATOM 777 O O . ARG A 1 96 ? 7.403 -2.510 -20.652 1.00 91.06 96 ARG A O 1
ATOM 784 N N . ASN A 1 97 ? 7.197 -4.670 -20.046 1.00 93.06 97 ASN A N 1
ATOM 785 C CA . ASN A 1 97 ? 8.279 -5.189 -20.882 1.00 93.06 97 ASN A CA 1
ATOM 786 C C . ASN A 1 97 ? 9.593 -4.363 -20.804 1.00 93.06 97 ASN A C 1
ATOM 788 O O . ASN A 1 97 ? 10.152 -3.970 -21.827 1.00 93.06 97 ASN A O 1
ATOM 792 N N . PRO A 1 98 ? 10.133 -4.090 -19.599 1.00 91.50 98 PRO A N 1
ATOM 793 C CA . PRO A 1 98 ? 11.313 -3.232 -19.440 1.00 91.50 98 PRO A CA 1
ATOM 794 C C . PRO A 1 98 ? 12.609 -3.855 -19.984 1.00 91.50 98 PRO A C 1
ATOM 796 O O . PRO A 1 98 ? 13.655 -3.219 -19.961 1.00 91.50 98 PRO A O 1
ATOM 799 N N . CYS A 1 99 ? 12.580 -5.126 -20.388 1.00 89.00 99 CYS A N 1
ATOM 800 C CA . CYS A 1 99 ? 13.759 -5.881 -20.806 1.00 89.00 99 CYS A CA 1
ATOM 801 C C . CYS A 1 99 ? 13.615 -6.514 -22.193 1.00 89.00 99 CYS A C 1
ATOM 803 O O . CYS A 1 99 ? 14.419 -7.378 -22.524 1.00 89.00 99 CYS A O 1
ATOM 805 N N . GLY A 1 100 ? 12.587 -6.147 -22.963 1.00 90.00 100 GLY A N 1
ATOM 806 C CA . GLY A 1 100 ? 12.365 -6.687 -24.307 1.00 90.00 100 GLY A CA 1
ATOM 807 C C . GLY A 1 100 ? 12.042 -8.186 -24.354 1.00 90.00 100 GLY A C 1
ATOM 808 O O . GLY A 1 100 ? 12.162 -8.796 -25.408 1.00 90.00 100 GLY A O 1
ATOM 809 N N . GLN A 1 101 ? 11.642 -8.800 -23.232 1.00 90.50 101 GLN A N 1
ATOM 810 C CA . GLN A 1 101 ? 11.254 -10.220 -23.192 1.00 90.50 101 GLN A CA 1
ATOM 811 C C . GLN A 1 101 ? 10.060 -10.504 -24.106 1.00 90.50 101 GLN A C 1
ATOM 813 O O . GLN A 1 101 ? 9.974 -11.580 -24.684 1.00 90.50 101 GLN A O 1
ATOM 818 N N . ASP A 1 102 ? 9.180 -9.515 -24.255 1.00 92.75 102 ASP A N 1
ATOM 819 C CA . ASP A 1 102 ? 8.056 -9.537 -25.185 1.00 92.75 102 ASP A CA 1
ATOM 820 C C . ASP A 1 102 ? 8.365 -8.712 -26.449 1.00 92.75 102 ASP A C 1
ATOM 822 O O . ASP A 1 102 ? 7.540 -7.941 -26.930 1.00 92.75 102 ASP A O 1
ATOM 826 N N . GLN A 1 103 ? 9.604 -8.783 -26.954 1.00 92.31 103 GLN A N 1
ATOM 827 C CA . GLN A 1 103 ? 10.078 -7.974 -28.087 1.00 92.31 103 GLN A CA 1
ATOM 828 C C . GLN A 1 103 ? 9.794 -6.474 -27.859 1.00 92.31 103 GLN A C 1
ATOM 830 O O . GLN A 1 103 ? 10.203 -5.921 -26.836 1.00 92.31 103 GLN A O 1
ATOM 835 N N . PHE A 1 104 ? 9.059 -5.820 -28.764 1.00 93.00 104 PHE A N 1
ATOM 836 C CA . PHE A 1 104 ? 8.597 -4.431 -28.637 1.00 93.00 104 PHE A CA 1
ATOM 837 C C . PHE A 1 104 ? 7.185 -4.302 -28.042 1.00 93.00 104 PHE A C 1
ATOM 839 O O . PHE A 1 104 ? 6.612 -3.214 -28.035 1.00 93.00 104 PHE A O 1
ATOM 846 N N . GLY A 1 105 ? 6.610 -5.388 -27.519 1.00 94.25 105 GLY A N 1
ATOM 847 C CA . GLY A 1 105 ? 5.322 -5.380 -26.834 1.00 94.25 105 GLY A CA 1
ATOM 848 C C . GLY A 1 105 ? 5.293 -4.330 -25.723 1.00 94.25 105 GLY A C 1
ATOM 849 O O . GLY A 1 105 ? 6.257 -4.173 -24.973 1.00 94.25 105 GLY A O 1
ATOM 850 N N . HIS A 1 106 ? 4.186 -3.592 -25.637 1.00 94.75 106 HIS A N 1
ATOM 851 C CA . HIS A 1 106 ? 3.983 -2.450 -24.735 1.00 94.75 106 HIS A CA 1
ATOM 852 C C . HIS A 1 106 ? 4.840 -1.196 -24.991 1.00 94.75 106 HIS A C 1
ATOM 854 O O . HIS A 1 106 ? 4.693 -0.227 -24.243 1.00 94.75 106 HIS A O 1
ATOM 860 N N . TRP A 1 107 ? 5.656 -1.170 -26.046 1.00 94.38 107 TRP A N 1
ATOM 861 C CA . TRP A 1 107 ? 6.381 0.020 -26.491 1.00 94.38 107 TRP A CA 1
ATOM 862 C C . TRP A 1 107 ? 5.761 0.586 -27.771 1.00 94.38 107 TRP A C 1
ATOM 864 O O . TRP A 1 107 ? 5.357 -0.156 -28.662 1.00 94.38 107 TRP A O 1
ATOM 874 N N . GLN A 1 108 ? 5.696 1.914 -27.872 1.00 94.12 108 GLN A N 1
ATOM 875 C CA . GLN A 1 108 ? 5.498 2.592 -29.153 1.00 94.12 108 GLN A CA 1
ATOM 876 C C . GLN A 1 108 ? 6.883 2.871 -29.724 1.00 94.12 108 GLN A C 1
ATOM 878 O O . GLN A 1 108 ? 7.681 3.558 -29.088 1.00 94.12 108 GLN A O 1
ATOM 883 N N . VAL A 1 109 ? 7.188 2.273 -30.873 1.00 92.25 109 VAL A N 1
ATOM 884 C CA . VAL A 1 109 ? 8.525 2.315 -31.465 1.00 92.25 109 VAL A CA 1
ATOM 885 C C . VAL A 1 109 ? 8.450 3.015 -32.809 1.00 92.25 109 VAL A C 1
ATOM 887 O O . VAL A 1 109 ? 7.735 2.579 -33.706 1.00 92.25 109 VAL A O 1
ATOM 890 N N . GLU A 1 110 ? 9.224 4.084 -32.951 1.00 92.38 110 GLU A N 1
ATOM 891 C CA . GLU A 1 110 ? 9.518 4.673 -34.252 1.00 92.38 110 GLU A CA 1
ATOM 892 C C . GLU A 1 110 ? 10.771 4.005 -34.825 1.00 92.38 110 GLU A C 1
ATOM 894 O O . GLU A 1 110 ? 11.794 3.857 -34.148 1.00 92.38 110 GLU A O 1
ATOM 899 N N . HIS A 1 111 ? 10.684 3.562 -36.077 1.00 87.44 111 HIS A N 1
ATOM 900 C CA . HIS A 1 111 ? 11.775 2.877 -36.758 1.00 87.44 111 HIS A CA 1
ATOM 901 C C . HIS A 1 111 ? 12.485 3.829 -37.726 1.00 87.44 111 HIS A C 1
ATOM 903 O O . HIS A 1 111 ? 11.850 4.470 -38.558 1.00 87.44 111 HIS A O 1
ATOM 909 N N . GLY A 1 112 ? 13.816 3.876 -37.643 1.00 88.75 112 GLY A N 1
ATOM 910 C CA . GLY A 1 112 ? 14.692 4.562 -38.593 1.00 88.75 112 GLY A CA 1
ATOM 911 C C . GLY A 1 112 ? 15.995 3.781 -38.789 1.00 88.75 112 GLY A C 1
ATOM 912 O O . GLY A 1 112 ? 16.357 2.957 -37.947 1.00 88.75 112 GLY A O 1
ATOM 913 N N . GLY A 1 113 ? 16.698 4.007 -39.903 1.00 92.12 113 GLY A N 1
ATOM 914 C CA . GLY A 1 113 ? 17.939 3.287 -40.224 1.00 92.12 113 GLY A CA 1
ATOM 915 C C . GLY A 1 113 ? 17.747 1.764 -40.247 1.00 92.12 113 GLY A C 1
ATOM 916 O O . GLY A 1 113 ? 16.833 1.263 -40.894 1.00 92.12 113 GLY A O 1
ATOM 917 N N . HIS A 1 114 ? 18.584 1.024 -39.514 1.00 90.44 114 HIS A N 1
ATOM 918 C CA . HIS A 1 114 ? 18.474 -0.439 -39.377 1.00 90.44 114 HIS A CA 1
ATOM 919 C C . HIS A 1 114 ? 17.366 -0.902 -38.411 1.00 90.44 114 HIS A C 1
ATOM 921 O O . HIS A 1 114 ? 17.190 -2.104 -38.214 1.00 90.44 114 HIS A O 1
ATOM 927 N N . GLY A 1 115 ? 16.613 0.031 -37.823 1.00 90.38 115 GLY A N 1
ATOM 928 C CA . GLY A 1 115 ? 15.554 -0.263 -36.866 1.00 90.38 115 GLY A CA 1
ATOM 929 C C . GLY A 1 115 ? 16.070 -0.694 -35.493 1.00 90.38 115 GLY A C 1
ATOM 930 O O . GLY A 1 115 ? 17.270 -0.761 -35.228 1.00 90.38 115 GLY A O 1
ATOM 931 N N . TRP A 1 116 ? 15.123 -0.978 -34.601 1.00 92.12 116 TRP A N 1
ATOM 932 C CA . TRP A 1 116 ? 15.413 -1.525 -33.282 1.00 92.12 116 TRP A CA 1
ATOM 933 C C . TRP A 1 116 ? 15.445 -3.047 -33.353 1.00 92.12 116 TRP A C 1
ATOM 935 O O . TRP A 1 116 ? 14.613 -3.663 -34.020 1.00 92.12 116 TRP A O 1
ATOM 945 N N . LYS A 1 117 ? 16.366 -3.656 -32.604 1.00 91.62 117 LYS A N 1
ATOM 946 C CA . LYS A 1 117 ? 16.461 -5.106 -32.440 1.00 91.62 117 LYS A CA 1
ATOM 947 C C . LYS A 1 117 ? 16.659 -5.441 -30.968 1.00 91.62 117 LYS A C 1
ATOM 949 O O . LYS A 1 117 ? 17.485 -4.827 -30.300 1.00 91.62 117 LYS A O 1
ATOM 954 N N . VAL A 1 118 ? 15.898 -6.412 -30.468 1.00 91.12 118 VAL A N 1
ATOM 955 C CA . VAL A 1 118 ? 16.130 -6.976 -29.136 1.00 91.12 118 VAL A CA 1
ATOM 956 C C . VAL A 1 118 ? 17.252 -8.005 -29.229 1.00 91.12 118 VAL A C 1
ATOM 958 O O . VAL A 1 118 ? 17.225 -8.890 -30.084 1.00 91.12 118 VAL A O 1
ATOM 961 N N . GLU A 1 119 ? 18.238 -7.888 -28.344 1.00 89.50 119 GLU A N 1
ATOM 962 C CA . GLU A 1 119 ? 19.410 -8.759 -28.307 1.00 89.50 119 GLU A CA 1
ATOM 963 C C . GLU A 1 119 ? 19.542 -9.459 -26.955 1.00 89.50 119 GLU A C 1
ATOM 965 O O . GLU A 1 119 ? 19.156 -8.933 -25.909 1.00 89.50 119 GLU A O 1
ATOM 970 N N . GLU A 1 120 ? 20.094 -10.669 -26.979 1.00 83.88 120 GLU A N 1
ATOM 971 C CA . GLU A 1 120 ? 20.360 -11.430 -25.767 1.00 83.88 120 GLU A CA 1
ATOM 972 C C . GLU A 1 120 ? 21.650 -10.944 -25.107 1.00 83.88 120 GLU A C 1
ATOM 974 O O . GLU A 1 120 ? 22.685 -10.780 -25.758 1.00 83.88 120 GLU A O 1
ATOM 979 N N . ASN A 1 121 ? 21.602 -10.740 -23.791 1.00 80.62 121 ASN A N 1
ATOM 980 C CA . ASN A 1 121 ? 22.771 -10.304 -23.048 1.00 80.62 121 ASN A CA 1
ATOM 981 C C . ASN A 1 121 ? 23.713 -11.492 -22.802 1.00 80.62 121 ASN A C 1
ATOM 983 O O . ASN A 1 121 ? 23.541 -12.254 -21.851 1.00 80.62 121 ASN A O 1
ATOM 987 N N . ARG A 1 122 ? 24.696 -11.669 -23.689 1.00 80.94 122 ARG A N 1
ATOM 988 C CA . ARG A 1 122 ? 25.615 -12.822 -23.690 1.00 80.94 122 ARG A CA 1
ATOM 989 C C . ARG A 1 122 ? 26.767 -12.710 -22.691 1.00 80.94 122 ARG A C 1
ATOM 991 O O . ARG A 1 122 ? 27.520 -13.667 -22.532 1.00 80.94 122 ARG A O 1
ATOM 998 N N . CYS A 1 123 ? 26.936 -11.568 -22.028 1.00 73.69 123 CYS A N 1
ATOM 999 C CA . CYS A 1 123 ? 28.018 -11.357 -21.075 1.00 73.69 123 CYS A CA 1
ATOM 1000 C C . CYS A 1 123 ? 27.533 -10.664 -19.798 1.00 73.69 123 CYS A C 1
ATOM 1002 O O . CYS A 1 123 ? 26.687 -9.772 -19.808 1.00 73.69 123 CYS A O 1
ATOM 1004 N N . LEU A 1 124 ? 28.096 -11.073 -18.660 1.00 69.75 124 LEU A N 1
ATOM 1005 C CA . LEU A 1 124 ? 27.873 -10.373 -17.403 1.00 69.75 124 LEU A CA 1
ATOM 1006 C C . LEU A 1 124 ? 28.551 -9.005 -17.477 1.00 69.75 124 LEU A C 1
ATOM 1008 O O . LEU A 1 124 ? 29.766 -8.903 -17.654 1.00 69.75 124 LEU A O 1
ATOM 1012 N N . VAL A 1 125 ? 27.763 -7.947 -17.312 1.00 72.94 125 VAL A N 1
ATOM 1013 C CA . VAL A 1 125 ? 28.295 -6.589 -17.202 1.00 72.94 125 VAL A CA 1
ATOM 1014 C C . VAL A 1 125 ? 29.086 -6.497 -15.895 1.00 72.94 125 VAL A C 1
ATOM 1016 O O . VAL A 1 125 ? 28.536 -6.720 -14.814 1.00 72.94 125 VAL A O 1
ATOM 1019 N N . LYS A 1 126 ? 30.389 -6.190 -15.977 1.00 70.19 126 LYS A N 1
ATOM 1020 C CA . LYS A 1 126 ? 31.251 -6.033 -14.793 1.00 70.19 126 LYS A CA 1
ATOM 1021 C C . LYS A 1 126 ? 30.647 -4.986 -13.848 1.00 70.19 126 LYS A C 1
ATOM 1023 O O . LYS A 1 126 ? 30.423 -3.850 -14.248 1.00 70.19 126 LYS A O 1
ATOM 1028 N N . GLY A 1 127 ? 30.386 -5.381 -12.602 1.00 70.94 127 GLY A N 1
ATOM 1029 C CA . GLY A 1 127 ? 29.793 -4.522 -11.568 1.00 70.94 127 GLY A CA 1
ATOM 1030 C C . GLY A 1 127 ? 28.261 -4.548 -11.489 1.00 70.94 127 GLY A C 1
ATOM 1031 O O . GLY A 1 127 ? 27.704 -4.035 -10.520 1.00 70.94 127 GLY A O 1
ATOM 1032 N N . ALA A 1 128 ? 27.563 -5.178 -12.439 1.00 69.06 128 ALA A N 1
ATOM 1033 C CA . ALA A 1 128 ? 26.121 -5.381 -12.341 1.00 69.06 128 ALA A CA 1
ATOM 1034 C C . ALA A 1 128 ? 25.803 -6.619 -11.487 1.00 69.06 128 ALA A C 1
ATOM 1036 O O . ALA A 1 128 ? 26.440 -7.666 -11.629 1.00 69.06 128 ALA A O 1
ATOM 1037 N N . ARG A 1 129 ? 24.784 -6.534 -10.620 1.00 63.47 129 ARG A N 1
ATOM 1038 C CA . ARG A 1 129 ? 24.246 -7.738 -9.970 1.00 63.47 129 ARG A CA 1
ATOM 1039 C C . ARG A 1 129 ? 23.666 -8.662 -11.049 1.00 63.47 129 ARG A C 1
ATOM 1041 O O . ARG A 1 129 ? 22.877 -8.178 -11.866 1.00 63.47 129 ARG A O 1
ATOM 1048 N N . PRO A 1 130 ? 24.003 -9.965 -11.051 1.00 60.31 130 PRO A N 1
ATOM 1049 C CA . PRO A 1 130 ? 23.353 -10.929 -11.928 1.00 60.31 130 PRO A CA 1
ATOM 1050 C C . PRO A 1 130 ? 21.838 -10.859 -11.736 1.00 60.31 130 PRO A C 1
ATOM 1052 O O . PRO A 1 130 ? 21.354 -10.788 -10.602 1.00 60.31 130 PRO A O 1
ATOM 1055 N N . ARG A 1 131 ? 21.081 -10.865 -12.838 1.00 59.34 131 ARG A N 1
ATOM 1056 C CA . ARG A 1 131 ? 19.624 -10.994 -12.760 1.00 59.34 131 ARG A CA 1
ATOM 1057 C C . ARG A 1 131 ? 19.329 -12.345 -12.091 1.00 59.34 131 ARG A C 1
ATOM 1059 O O . ARG A 1 131 ? 19.904 -13.339 -12.534 1.00 59.34 131 ARG A O 1
ATOM 1066 N N . PRO A 1 132 ? 18.474 -12.416 -11.054 1.00 57.00 132 PRO A N 1
ATOM 1067 C CA . PRO A 1 132 ? 17.994 -13.709 -10.596 1.00 57.00 132 PRO A CA 1
ATOM 1068 C C . PRO A 1 132 ? 17.370 -14.402 -11.804 1.00 57.00 132 PRO A C 1
ATOM 1070 O O . PRO A 1 132 ? 16.570 -13.779 -12.508 1.00 57.00 132 PRO A O 1
ATOM 1073 N N . ALA A 1 133 ? 17.793 -15.638 -12.088 1.00 47.12 133 ALA A N 1
ATOM 1074 C CA . ALA A 1 133 ? 17.189 -16.437 -13.145 1.00 47.12 133 ALA A CA 1
ATOM 1075 C C . ALA A 1 133 ? 15.674 -16.339 -12.968 1.00 47.12 133 ALA A C 1
ATOM 10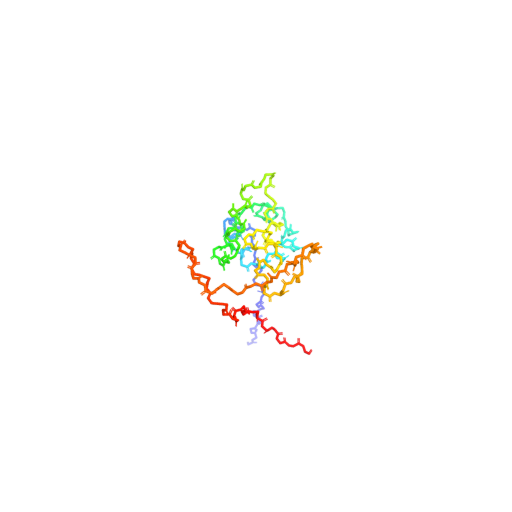77 O O . ALA A 1 133 ? 15.190 -16.460 -11.841 1.00 47.12 133 ALA A O 1
ATOM 1078 N N . SER A 1 134 ? 14.951 -16.014 -14.038 1.00 45.53 134 SER A N 1
ATOM 1079 C CA . SER A 1 134 ? 13.498 -15.920 -14.013 1.00 45.53 134 SER A CA 1
ATOM 1080 C C . SER A 1 134 ? 12.937 -17.295 -13.664 1.00 45.53 134 SER A C 1
ATOM 1082 O O . SER A 1 134 ? 12.628 -18.096 -14.542 1.00 45.53 134 SER A O 1
ATOM 1084 N N . SER A 1 135 ? 12.841 -17.595 -12.371 1.00 35.47 135 SER A N 1
ATOM 1085 C CA . SER A 1 135 ? 12.005 -18.666 -11.888 1.00 35.47 135 SER A CA 1
ATOM 1086 C C . SER A 1 135 ? 10.590 -18.247 -12.245 1.00 35.47 135 SER A C 1
ATOM 1088 O O . SER A 1 135 ? 10.056 -17.247 -11.763 1.00 35.47 135 SER A O 1
ATOM 1090 N N . HIS A 1 136 ? 9.995 -19.004 -13.156 1.00 41.09 136 HIS A N 1
ATOM 1091 C CA . HIS A 1 136 ? 8.559 -19.071 -13.349 1.00 41.09 136 HIS A CA 1
ATOM 1092 C C . HIS A 1 136 ? 7.913 -19.559 -12.041 1.00 41.09 136 HIS A C 1
ATOM 1094 O O . HIS A 1 136 ? 7.475 -20.691 -11.944 1.00 41.09 136 HIS A O 1
ATOM 1100 N N . HIS A 1 137 ? 7.921 -18.737 -10.997 1.00 33.72 137 HIS A N 1
ATOM 1101 C CA . HIS A 1 137 ? 7.237 -18.974 -9.732 1.00 33.72 137 HIS A CA 1
ATOM 1102 C C . HIS A 1 137 ? 6.803 -17.627 -9.158 1.00 33.72 137 HIS A C 1
ATOM 1104 O O . HIS A 1 137 ? 7.152 -17.229 -8.050 1.00 33.72 137 HIS A O 1
ATOM 1110 N N . PHE A 1 138 ? 5.982 -16.917 -9.927 1.00 30.42 138 PHE A N 1
ATOM 1111 C CA . PHE A 1 138 ? 4.937 -16.130 -9.297 1.00 30.42 138 PHE A CA 1
ATOM 1112 C C . PHE A 1 138 ? 3.841 -17.139 -8.936 1.00 30.42 138 PHE A C 1
ATOM 1114 O O . PHE A 1 138 ? 3.043 -17.515 -9.791 1.00 30.42 138 PHE A O 1
ATOM 1121 N N . SER A 1 139 ? 3.846 -17.645 -7.697 1.00 31.75 139 SER A N 1
ATOM 1122 C CA . SER A 1 139 ? 2.684 -18.351 -7.147 1.00 31.75 139 SER A CA 1
ATOM 1123 C C . SER A 1 139 ? 1.537 -17.350 -7.044 1.00 31.75 139 SER A C 1
ATOM 1125 O O . SER A 1 139 ? 1.322 -16.718 -6.011 1.00 31.75 139 SER A O 1
ATOM 1127 N N . GLY A 1 140 ? 0.814 -17.174 -8.148 1.00 29.94 140 GLY A N 1
ATOM 1128 C CA . GLY A 1 140 ? -0.584 -16.799 -8.090 1.00 29.94 140 GLY A CA 1
ATOM 1129 C C . GLY A 1 140 ? -1.308 -17.967 -7.442 1.00 29.94 140 GLY A C 1
ATOM 1130 O O . GLY A 1 140 ? -1.278 -19.076 -7.965 1.00 29.94 140 GLY A O 1
ATOM 1131 N N . ALA A 1 141 ? -1.887 -17.732 -6.268 1.00 30.39 141 ALA A N 1
ATOM 1132 C CA . ALA A 1 141 ? -2.795 -18.677 -5.651 1.00 30.39 141 ALA A CA 1
ATOM 1133 C C . ALA A 1 141 ? -3.902 -19.012 -6.660 1.00 30.39 141 ALA A C 1
ATOM 1135 O O . ALA A 1 141 ? -4.727 -18.161 -7.002 1.00 30.39 141 ALA A O 1
ATOM 1136 N N . SER A 1 142 ? -3.882 -20.244 -7.157 1.00 36.12 142 SER A N 1
ATOM 1137 C CA . SER A 1 142 ? -4.989 -20.858 -7.868 1.00 36.12 142 SER A CA 1
ATOM 1138 C C . SER A 1 142 ? -6.136 -20.994 -6.872 1.00 36.12 142 SER A C 1
ATOM 1140 O O . SER A 1 142 ? -6.121 -21.881 -6.023 1.00 36.12 142 SER A O 1
ATOM 1142 N N . ASN A 1 143 ? -7.127 -20.109 -6.950 1.00 34.66 143 ASN A N 1
ATOM 1143 C CA . ASN A 1 143 ? -8.431 -20.415 -6.383 1.00 34.66 143 ASN A CA 1
ATOM 1144 C C . ASN A 1 143 ? -9.214 -21.215 -7.425 1.00 34.66 143 ASN A C 1
ATOM 1146 O O . ASN A 1 143 ? -9.519 -20.721 -8.508 1.00 34.66 143 ASN A O 1
ATOM 1150 N N . HIS A 1 144 ? -9.491 -22.468 -7.072 1.00 36.16 144 HIS A N 1
ATOM 1151 C CA . HIS A 1 144 ? -10.490 -23.322 -7.701 1.00 36.16 144 HIS A CA 1
ATOM 1152 C C . HIS A 1 144 ? -11.916 -22.769 -7.525 1.00 36.16 144 HIS A C 1
ATOM 1154 O O . HIS A 1 144 ? -12.177 -21.996 -6.599 1.00 36.16 144 HIS A O 1
ATOM 1160 N N . SER A 1 145 ? -12.833 -23.357 -8.311 1.00 36.38 145 SER A N 1
ATOM 1161 C CA . SER A 1 145 ? -14.315 -23.333 -8.263 1.00 36.38 145 SER A CA 1
ATOM 1162 C C . SER A 1 145 ? -14.938 -22.230 -9.136 1.00 36.38 145 SER A C 1
ATOM 1164 O O . SER A 1 145 ? -14.673 -21.058 -8.901 1.00 36.38 145 SER A O 1
ATOM 1166 N N . SER A 1 146 ? -15.783 -22.496 -10.140 1.00 38.28 146 SER A N 1
ATOM 1167 C CA . SER A 1 146 ? -16.511 -23.709 -10.567 1.00 38.28 146 SER A CA 1
ATOM 1168 C C . SER A 1 146 ? -16.661 -23.732 -12.088 1.00 38.28 146 SER A C 1
ATOM 1170 O O . SER A 1 146 ? -16.540 -22.639 -12.687 1.00 38.28 146 SER A O 1
#

Sequence (146 aa):
MGQVGSRDSPVLLDLNPLPDKLLALILSWVPGRALVTRCWLVCRRWWDLLDGPTVWWLQAEQRPGLWATLVAARLCHPPRWSRICLLQPFGRNLLRNPCGQDQFGHWQVEHGGHGWKVEENRCLVKGARPRPASSHHFSGASNHSS

InterPro domains:
  IPR001810 F-box domain [PS50181] (12-60)
  IPR007397 F-box associated (FBA) domain [PF04300] (85-126)
  IPR007397 F-box associated (FBA) domain [PS51114] (84-146)
  IPR008979 Galactose-binding-like domain superfamily [SSF49785] (81-123)
  IPR036047 F-box-like domain superfamily [SSF81383] (14-71)
  IPR039752 F-box only protein [PTHR12125] (13-124)

pLDDT: mean 79.35, std 18.62, range [29.94, 95.31]

Secondary structure (DSSP, 8-state):
---------------TTS-HHHHHHHHHTS-HHHHHHTGGGT-HHHHHHHHSSHHHHHHHHT-HHHHHHHHHHTTSSS--HHHHHHH--SSS--SSSTTSTTTTTT------TT--------SPPTTSPPPPP--S----------

Foldseek 3Di:
DDDPDDDCDPPPDDPVVDDLLVVLLVLLPPPLVCLVPPQCPPDVSSVVSLQDCSSQVSNCVVPVLSVQQVVVQVVDVPRRNSVSSVVVPDSDDPQDPPQCPVPCPSHDADADDVGDDRDDDPDDDVPDDDDDPPDPDPPPPDDDDD

Radius of gyration: 24.75 Å; chains: 1; bounding box: 68×48×77 Å

Organism: Chelydra serpentina (NCBI:txid8475)